Protein AF-A0A7C5W4H4-F1 (afdb_monomer_lite)

Sequence (138 aa):
MLVCYKCRTPWLEAGKPGFGDVCPNCGSYLHCCFNCRFYDEYTRPHCSEPNADGSFDPNGMNHCEYFSPRQARGAPLVDMDDPEQNRTRRRPDWRNLNKDGAQRPARNGAAGGGFTSPDTDERARKAREQLDKLFGKK

Structure (mmCIF, N/CA/C/O backbone):
data_AF-A0A7C5W4H4-F1
#
_entry.id   AF-A0A7C5W4H4-F1
#
loop_
_atom_site.group_PDB
_atom_site.id
_atom_site.type_symbol
_atom_site.label_atom_id
_atom_site.label_alt_id
_atom_site.label_comp_id
_atom_site.label_asym_id
_atom_site.label_entity_id
_atom_site.label_seq_id
_atom_site.pdbx_PDB_ins_code
_atom_site.Cartn_x
_atom_site.Cartn_y
_atom_site.Cartn_z
_atom_site.occupancy
_atom_site.B_iso_or_equiv
_atom_site.auth_seq_id
_atom_site.auth_comp_id
_atom_site.auth_asym_id
_atom_site.auth_atom_id
_atom_site.pdbx_PDB_model_num
ATOM 1 N N . MET A 1 1 ? 4.293 3.579 8.155 1.00 74.19 1 MET A N 1
ATOM 2 C CA . MET A 1 1 ? 2.843 3.553 8.428 1.00 74.19 1 MET A CA 1
ATOM 3 C C . MET A 1 1 ? 2.153 2.796 7.301 1.00 74.19 1 MET A C 1
ATOM 5 O O . MET A 1 1 ? 2.257 3.212 6.146 1.00 74.19 1 MET A O 1
ATOM 9 N N . LEU A 1 2 ? 1.554 1.649 7.622 1.00 86.69 2 LEU A N 1
ATOM 10 C CA . LEU A 1 2 ? 0.686 0.895 6.713 1.00 86.69 2 LEU A CA 1
ATOM 11 C C . LEU A 1 2 ? -0.718 1.502 6.789 1.00 86.69 2 LEU A C 1
ATOM 13 O O . LEU A 1 2 ? -1.121 1.998 7.836 1.00 86.69 2 LEU A O 1
ATOM 17 N N . VAL A 1 3 ? -1.458 1.480 5.689 1.00 90.19 3 VAL A N 1
ATOM 18 C CA . VAL A 1 3 ? -2.845 1.943 5.643 1.00 90.19 3 VAL A CA 1
ATOM 19 C C . VAL A 1 3 ? -3.694 0.814 5.085 1.00 90.19 3 VAL A C 1
ATOM 21 O O . VAL A 1 3 ? -3.324 0.216 4.081 1.00 90.19 3 VAL A O 1
ATOM 24 N N . CYS A 1 4 ? -4.818 0.521 5.737 1.00 91.25 4 CYS A N 1
ATOM 25 C CA . CYS A 1 4 ? -5.739 -0.516 5.287 1.00 91.25 4 CYS A CA 1
ATOM 26 C C . CYS A 1 4 ? -6.269 -0.214 3.874 1.00 91.25 4 CYS A C 1
ATOM 28 O O . CYS A 1 4 ? -6.824 0.862 3.641 1.00 91.25 4 CYS A O 1
ATOM 30 N N . TYR A 1 5 ? -6.177 -1.179 2.954 1.00 90.50 5 TYR A N 1
ATOM 31 C CA . TYR A 1 5 ? -6.698 -1.045 1.589 1.00 90.50 5 TYR A CA 1
ATOM 32 C C . TYR A 1 5 ? -8.198 -0.714 1.533 1.00 90.50 5 TYR A C 1
ATOM 34 O O . TYR A 1 5 ? -8.631 0.007 0.638 1.00 90.50 5 TYR A O 1
ATOM 42 N N . LYS A 1 6 ? -8.991 -1.226 2.486 1.00 90.62 6 LYS A N 1
ATOM 43 C CA . LYS A 1 6 ? -10.456 -1.132 2.470 1.00 90.62 6 LYS A CA 1
ATOM 44 C C . LYS A 1 6 ? -10.971 0.178 3.066 1.00 90.62 6 LYS A C 1
ATOM 46 O O . LYS A 1 6 ? -11.682 0.919 2.396 1.00 90.62 6 LYS A O 1
ATOM 51 N N . CYS A 1 7 ? -10.624 0.478 4.318 1.00 89.88 7 CYS A N 1
ATOM 52 C CA . CYS A 1 7 ? -11.150 1.649 5.036 1.00 89.88 7 CYS A CA 1
ATOM 53 C C . CYS A 1 7 ? -10.170 2.824 5.133 1.00 89.88 7 CYS A C 1
ATOM 55 O O . CYS A 1 7 ? -10.533 3.880 5.645 1.00 89.88 7 CYS A O 1
ATOM 57 N N . ARG A 1 8 ? -8.928 2.657 4.667 1.00 89.06 8 ARG A N 1
ATOM 58 C CA . ARG A 1 8 ? -7.844 3.645 4.781 1.00 89.06 8 ARG A CA 1
ATOM 59 C C . ARG A 1 8 ? -7.480 4.063 6.208 1.00 89.06 8 ARG A C 1
ATOM 61 O O . ARG A 1 8 ? -6.784 5.059 6.390 1.00 89.06 8 ARG A O 1
ATOM 68 N N . THR A 1 9 ? -7.883 3.299 7.221 1.00 88.06 9 THR A N 1
ATOM 69 C CA . THR A 1 9 ? -7.403 3.515 8.590 1.00 88.06 9 THR A CA 1
ATOM 70 C C . THR A 1 9 ? -5.902 3.211 8.658 1.00 88.06 9 THR A C 1
ATOM 72 O O . THR A 1 9 ? -5.478 2.157 8.162 1.00 88.06 9 THR A O 1
ATOM 75 N N . PRO A 1 10 ? -5.085 4.110 9.233 1.00 87.69 10 PRO A N 1
ATOM 76 C CA . PRO A 1 10 ? -3.669 3.855 9.430 1.00 87.69 10 PRO A CA 1
ATOM 77 C C . PRO A 1 10 ? -3.470 2.789 10.504 1.00 87.69 10 PRO A C 1
ATOM 79 O O . PRO A 1 10 ? -4.109 2.804 11.554 1.00 87.69 10 PRO A O 1
ATOM 82 N N . TRP A 1 11 ? -2.549 1.876 10.239 1.00 86.44 11 TRP A N 1
ATOM 83 C CA . TRP A 1 11 ? -2.025 0.952 11.227 1.00 86.44 11 TRP A CA 1
ATOM 84 C C . TRP A 1 11 ? -0.869 1.631 11.956 1.00 86.44 11 TRP A C 1
ATOM 86 O O . TRP A 1 11 ? 0.132 2.013 11.335 1.00 86.44 11 TRP A O 1
ATOM 96 N N . LEU A 1 12 ? -1.057 1.836 13.258 1.00 82.94 12 LEU A N 1
ATOM 97 C CA . LEU A 1 12 ? -0.149 2.604 14.110 1.00 82.94 12 LEU A CA 1
ATOM 98 C C . LEU A 1 12 ? 0.917 1.737 14.786 1.00 82.94 12 LEU A C 1
ATOM 100 O O . LEU A 1 12 ? 1.844 2.287 15.377 1.00 82.94 12 LEU A O 1
ATOM 104 N N . GLU A 1 13 ? 0.822 0.410 14.694 1.00 81.88 13 GLU A N 1
ATOM 105 C CA . GLU A 1 13 ? 1.816 -0.463 15.312 1.00 81.88 13 GLU A CA 1
ATOM 106 C C . GLU A 1 13 ? 3.134 -0.450 14.532 1.00 81.88 13 GLU A C 1
ATOM 108 O O . GLU A 1 13 ? 3.187 -0.246 13.311 1.00 81.88 13 GLU A O 1
ATOM 113 N N . ALA A 1 14 ? 4.224 -0.651 15.268 1.00 74.75 14 ALA A N 1
ATOM 114 C CA . ALA A 1 14 ? 5.559 -0.676 14.707 1.00 74.75 14 ALA A CA 1
ATOM 115 C C . ALA A 1 14 ? 5.837 -2.028 14.037 1.00 74.75 14 ALA A C 1
ATOM 117 O O . ALA A 1 14 ? 5.676 -3.078 14.648 1.00 74.75 14 ALA A O 1
ATOM 118 N N . GLY A 1 15 ? 6.328 -1.993 12.796 1.00 82.75 15 GLY A N 1
ATOM 119 C CA . GLY A 1 15 ? 6.813 -3.179 12.091 1.00 82.75 15 GLY A CA 1
ATOM 120 C C . GLY A 1 15 ? 5.912 -3.647 10.951 1.00 82.75 15 GLY A C 1
ATOM 121 O O . GLY A 1 15 ? 5.223 -2.852 10.305 1.00 82.75 15 GLY A O 1
ATOM 122 N N . LYS A 1 16 ? 6.007 -4.944 10.647 1.00 86.38 16 LYS A N 1
ATOM 123 C CA . LYS A 1 16 ? 5.184 -5.620 9.641 1.00 86.38 16 LYS A CA 1
ATOM 124 C C . LYS A 1 16 ? 4.012 -6.304 10.354 1.00 86.38 16 LYS A C 1
ATOM 126 O O . LYS A 1 16 ? 4.273 -6.933 11.376 1.00 86.38 16 LYS A O 1
ATOM 131 N N . PRO A 1 17 ? 2.778 -6.217 9.826 1.00 90.75 17 PRO A N 1
ATOM 132 C CA . PRO A 1 17 ? 1.674 -7.005 10.360 1.00 90.75 17 PRO A CA 1
ATOM 133 C C . PRO A 1 17 ? 2.004 -8.499 10.251 1.00 90.75 17 PRO A C 1
ATOM 135 O O . PRO A 1 17 ? 2.596 -8.930 9.257 1.00 90.75 17 PRO A O 1
ATOM 138 N N . GLY A 1 18 ? 1.627 -9.278 11.257 1.00 90.88 18 GLY A N 1
ATOM 139 C CA . GLY A 1 18 ? 1.576 -10.731 11.188 1.00 90.88 18 GLY A CA 1
ATOM 140 C C . GLY A 1 18 ? 0.473 -11.210 10.243 1.00 90.88 18 GLY A C 1
ATOM 141 O O . GLY A 1 18 ? -0.401 -10.446 9.832 1.00 90.88 18 GLY A O 1
ATOM 142 N N . PHE A 1 19 ? 0.493 -12.499 9.901 1.00 90.94 19 PHE A N 1
ATOM 143 C CA . PHE A 1 19 ? -0.462 -13.084 8.951 1.00 90.94 19 PHE A CA 1
ATOM 144 C C . PHE A 1 19 ? -1.927 -12.880 9.374 1.00 90.94 19 PHE A C 1
ATOM 146 O O . PHE A 1 19 ? -2.767 -12.542 8.547 1.00 90.94 19 PHE A O 1
ATOM 153 N N . GLY A 1 20 ? -2.218 -13.027 10.669 1.00 90.44 20 GLY A N 1
ATOM 154 C CA . GLY A 1 20 ? -3.566 -12.898 11.226 1.00 90.44 20 GLY A CA 1
ATOM 155 C C . GLY A 1 20 ? -3.980 -11.479 11.615 1.00 90.44 20 GLY A C 1
ATOM 156 O O . GLY A 1 20 ? -5.084 -11.309 12.130 1.00 90.44 20 GLY A O 1
ATOM 157 N N . ASP A 1 21 ? -3.133 -10.469 11.399 1.00 92.62 21 ASP A N 1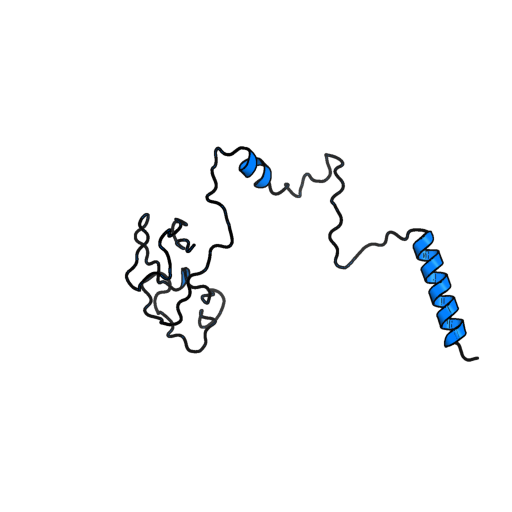
ATOM 158 C CA . ASP A 1 21 ? -3.446 -9.113 11.842 1.00 92.62 21 ASP A CA 1
ATOM 159 C C . ASP A 1 21 ? -4.566 -8.508 10.995 1.00 92.62 21 ASP A C 1
ATOM 161 O O . ASP A 1 21 ? -4.547 -8.522 9.756 1.00 92.62 21 ASP A O 1
ATOM 165 N N . VAL A 1 22 ? -5.548 -7.934 11.685 1.00 94.50 22 VAL A N 1
ATOM 166 C CA . VAL A 1 22 ? -6.754 -7.357 11.091 1.00 94.50 22 VAL A CA 1
ATOM 167 C C . VAL A 1 22 ? -6.873 -5.882 11.431 1.00 94.50 22 VAL A C 1
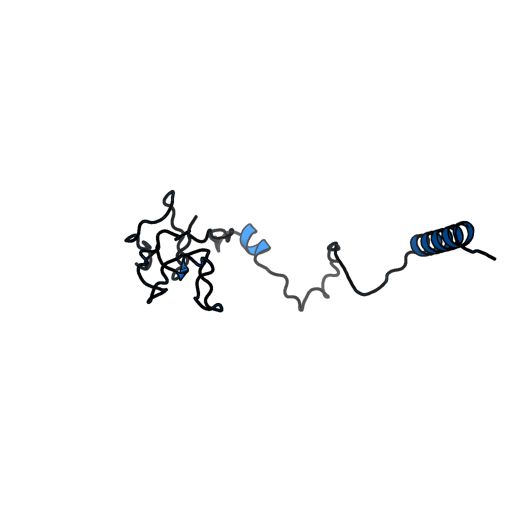ATOM 169 O O . VAL A 1 22 ? -6.489 -5.429 12.502 1.00 94.50 22 VAL A O 1
ATOM 172 N N . CYS A 1 23 ? -7.449 -5.109 10.517 1.00 92.44 23 CYS A N 1
ATOM 173 C CA . CYS A 1 23 ? -7.704 -3.694 10.737 1.00 92.44 23 CYS A CA 1
ATOM 174 C C . CYS A 1 23 ? -8.701 -3.488 11.896 1.00 92.44 23 CYS A C 1
ATOM 176 O O . CYS A 1 23 ? -9.795 -4.056 11.838 1.00 92.44 23 CYS A O 1
ATOM 178 N N . PRO A 1 24 ? -8.421 -2.597 12.870 1.00 90.25 24 PRO A N 1
ATOM 179 C CA . PRO A 1 24 ? -9.298 -2.385 14.025 1.00 90.25 24 PRO A CA 1
ATOM 180 C C . PRO A 1 24 ? -10.632 -1.713 13.667 1.00 90.25 24 PRO A C 1
ATOM 182 O O . PRO A 1 24 ? -11.578 -1.776 14.440 1.00 90.25 24 PRO A O 1
ATOM 185 N N . ASN A 1 25 ? -10.718 -1.062 12.502 1.00 91.81 25 ASN A N 1
ATOM 186 C CA . ASN A 1 25 ? -11.923 -0.352 12.070 1.00 91.81 25 ASN A CA 1
ATOM 187 C C . ASN A 1 25 ? -12.869 -1.241 11.243 1.00 91.81 25 ASN A C 1
ATOM 189 O O . ASN A 1 25 ? -14.074 -1.244 11.460 1.00 91.81 25 ASN A O 1
ATOM 193 N N . CYS A 1 26 ? -12.340 -2.000 10.277 1.00 93.19 26 CYS A N 1
ATOM 194 C CA . CYS A 1 26 ? -13.176 -2.756 9.333 1.00 93.19 26 CYS A CA 1
ATOM 195 C C . CYS A 1 26 ? -12.972 -4.277 9.357 1.00 93.19 26 CYS A C 1
ATOM 197 O O . CYS A 1 26 ? -13.615 -4.976 8.574 1.00 93.19 26 CYS A O 1
ATOM 199 N N . GLY A 1 27 ? -12.061 -4.788 10.191 1.00 92.38 27 GLY A N 1
ATOM 200 C CA . GLY A 1 27 ? -11.781 -6.220 10.327 1.00 92.38 27 GLY A CA 1
ATOM 201 C C . GLY A 1 27 ? -11.097 -6.872 9.121 1.00 92.38 27 GLY A C 1
ATOM 202 O O . GLY A 1 27 ? -10.907 -8.081 9.114 1.00 92.38 27 GLY A O 1
ATOM 203 N N . SER A 1 28 ? -10.722 -6.113 8.086 1.00 93.00 28 SER A N 1
ATOM 204 C CA . SER A 1 28 ? -10.008 -6.671 6.932 1.00 93.00 28 SER A CA 1
ATOM 205 C C . SER A 1 28 ? -8.587 -7.086 7.308 1.00 93.00 28 SER A C 1
ATOM 207 O O . SER A 1 28 ? -7.914 -6.330 8.014 1.00 93.00 28 SER A O 1
ATOM 209 N N . TYR A 1 29 ? -8.088 -8.178 6.734 1.00 94.44 29 TYR A N 1
ATOM 210 C CA . TYR A 1 29 ? -6.691 -8.579 6.883 1.00 94.44 29 TYR A CA 1
ATOM 211 C C . TYR A 1 29 ? -5.730 -7.493 6.404 1.00 94.44 29 TYR A C 1
ATOM 213 O O . TYR A 1 29 ? -5.923 -6.862 5.359 1.00 94.44 29 TYR A O 1
ATOM 221 N N . LEU A 1 30 ? -4.687 -7.270 7.194 1.00 93.19 30 LEU A N 1
ATOM 222 C CA . LEU A 1 30 ? -3.625 -6.329 6.869 1.00 93.19 30 LEU A CA 1
ATOM 223 C C . LEU A 1 30 ? -2.527 -6.992 6.063 1.00 93.19 30 LEU A C 1
ATOM 225 O O . LEU A 1 30 ? -1.985 -6.369 5.150 1.00 93.19 30 LEU A O 1
ATOM 229 N N . HIS A 1 31 ? -2.271 -8.264 6.348 1.00 93.44 31 HIS A N 1
ATOM 230 C CA . HIS A 1 31 ? -1.393 -9.114 5.569 1.00 93.44 31 HIS A CA 1
ATOM 231 C C . HIS A 1 31 ? -2.142 -9.719 4.369 1.00 93.44 31 HIS A C 1
ATOM 233 O O . HIS A 1 31 ? -2.454 -10.907 4.322 1.00 93.44 31 HIS A O 1
ATOM 239 N N . CYS A 1 32 ? -2.471 -8.871 3.395 1.00 93.75 32 CYS A N 1
ATOM 240 C CA . CYS A 1 32 ? -3.163 -9.246 2.160 1.00 93.75 32 CYS A CA 1
ATOM 241 C C . CYS A 1 32 ? -2.444 -8.671 0.934 1.00 93.75 32 CYS A C 1
ATOM 243 O O . CYS A 1 32 ? -1.687 -7.700 1.040 1.00 93.75 32 CYS A O 1
ATOM 245 N N . CYS A 1 33 ? -2.689 -9.235 -0.250 1.00 93.31 33 CYS A N 1
ATOM 246 C CA . CYS A 1 33 ? -2.054 -8.761 -1.482 1.00 93.31 33 CYS A CA 1
ATOM 247 C C . CYS A 1 33 ? -2.363 -7.286 -1.760 1.00 93.31 33 CYS A C 1
ATOM 249 O O . CYS A 1 33 ? -1.446 -6.540 -2.084 1.00 93.31 33 CYS A O 1
ATOM 251 N N . PHE A 1 34 ? -3.589 -6.815 -1.509 1.00 92.00 34 PHE A N 1
ATOM 252 C CA . PHE A 1 34 ? -3.934 -5.398 -1.696 1.00 92.00 34 PHE A CA 1
ATOM 253 C C . PHE A 1 34 ? -3.136 -4.418 -0.822 1.00 92.00 34 PHE A C 1
ATOM 255 O O . PHE A 1 34 ? -2.975 -3.253 -1.191 1.00 92.00 34 PHE A O 1
ATOM 262 N N . ASN A 1 35 ? -2.614 -4.873 0.316 1.00 92.38 35 ASN A N 1
ATOM 263 C CA . ASN A 1 35 ? -1.738 -4.082 1.180 1.00 92.38 35 ASN A CA 1
ATOM 264 C C . ASN A 1 35 ? -0.247 -4.295 0.882 1.00 92.38 35 ASN A C 1
ATOM 266 O O . ASN A 1 35 ? 0.598 -3.647 1.504 1.00 92.38 35 ASN A O 1
ATOM 270 N N . CYS A 1 36 ? 0.102 -5.181 -0.050 1.00 92.06 36 CYS A N 1
ATOM 271 C CA . CYS A 1 36 ? 1.477 -5.452 -0.438 1.00 92.06 36 CYS A CA 1
ATOM 272 C C . CYS A 1 36 ? 1.971 -4.419 -1.461 1.00 92.06 36 CYS A C 1
ATOM 274 O O . CYS A 1 36 ? 1.254 -4.021 -2.375 1.00 92.06 36 CYS A O 1
ATOM 276 N N . ARG A 1 37 ? 3.235 -4.002 -1.355 1.00 91.50 37 ARG A N 1
ATOM 277 C CA . ARG A 1 37 ? 3.859 -3.080 -2.319 1.00 91.50 37 ARG A CA 1
ATOM 278 C C . ARG A 1 37 ? 4.079 -3.694 -3.707 1.00 91.50 37 ARG A C 1
ATOM 280 O O . ARG A 1 37 ? 4.295 -2.947 -4.653 1.00 91.50 37 ARG A O 1
ATOM 287 N N . PHE A 1 38 ? 4.124 -5.023 -3.789 1.00 91.88 38 PHE A N 1
ATOM 288 C CA . PHE A 1 38 ? 4.443 -5.770 -5.009 1.00 91.88 38 PHE A CA 1
ATOM 289 C C 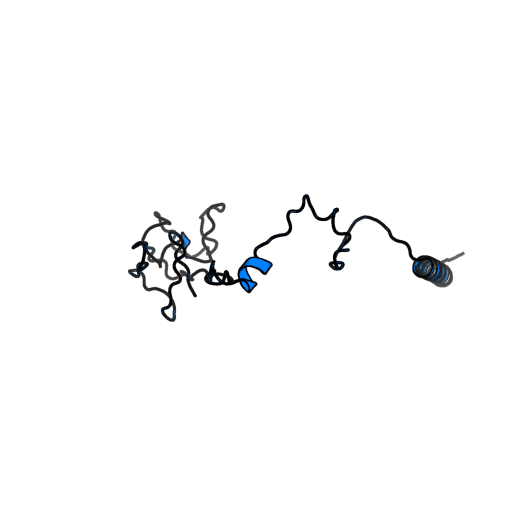. PHE A 1 38 ? 3.208 -6.171 -5.811 1.00 91.88 38 PHE A C 1
ATOM 291 O O . PHE A 1 38 ? 3.351 -6.657 -6.929 1.00 91.88 38 PHE A O 1
ATOM 298 N N . TYR A 1 39 ? 2.022 -6.003 -5.233 1.00 91.81 39 TYR A N 1
ATOM 299 C CA . TYR A 1 39 ? 0.777 -6.357 -5.886 1.00 91.81 39 TYR A CA 1
ATOM 300 C C . TYR A 1 39 ? 0.386 -5.302 -6.922 1.00 91.81 39 TYR A C 1
ATOM 302 O O . TYR A 1 39 ? 0.388 -4.104 -6.626 1.00 91.81 39 TYR A O 1
ATOM 310 N N . ASP A 1 40 ? 0.025 -5.760 -8.117 1.00 90.50 40 ASP A N 1
ATOM 311 C CA . ASP A 1 40 ? -0.477 -4.931 -9.209 1.00 90.50 40 ASP A CA 1
ATOM 312 C C . ASP A 1 40 ? -1.626 -5.654 -9.926 1.00 90.50 40 ASP A C 1
ATOM 314 O O . ASP A 1 40 ? -1.430 -6.677 -10.582 1.00 90.50 40 ASP A O 1
ATOM 318 N N . GLU A 1 41 ? -2.837 -5.101 -9.820 1.00 88.75 41 GLU A N 1
ATOM 319 C CA . GLU A 1 41 ? -4.057 -5.675 -10.398 1.00 88.75 41 GLU A CA 1
ATOM 320 C C . GLU A 1 41 ? -4.017 -5.788 -11.932 1.00 88.75 41 GLU A C 1
ATOM 322 O O . GLU A 1 41 ? -4.678 -6.660 -12.499 1.00 88.75 41 GLU A O 1
ATOM 327 N N . TYR A 1 42 ? -3.206 -4.969 -12.609 1.00 89.00 42 TYR A N 1
ATOM 328 C CA . TYR A 1 42 ? -3.139 -4.914 -14.072 1.00 89.00 42 TYR A CA 1
ATOM 329 C C . TYR A 1 42 ? -2.093 -5.854 -14.674 1.00 89.00 42 TYR A C 1
ATOM 331 O O . TYR A 1 42 ? -2.084 -6.066 -15.888 1.00 89.00 42 TYR A O 1
ATOM 339 N N . THR A 1 43 ? -1.215 -6.433 -13.856 1.00 86.38 43 THR A N 1
ATOM 340 C CA . THR A 1 43 ? -0.169 -7.353 -14.326 1.00 86.38 43 THR A CA 1
ATOM 341 C C . THR A 1 43 ? -0.584 -8.803 -14.116 1.00 86.38 43 THR A C 1
ATOM 343 O O . THR A 1 43 ? -1.325 -9.118 -13.195 1.00 86.38 43 THR A O 1
ATOM 346 N N . ARG A 1 44 ? -0.097 -9.727 -14.947 1.00 86.19 44 ARG A N 1
ATOM 347 C CA . ARG A 1 44 ? -0.132 -11.174 -14.667 1.00 86.19 44 ARG A CA 1
ATOM 348 C C . ARG A 1 44 ? 1.304 -11.575 -14.314 1.00 86.19 44 ARG A C 1
ATOM 350 O O . ARG A 1 44 ? 2.180 -11.283 -15.127 1.00 86.19 44 ARG A O 1
ATOM 357 N N . PRO A 1 45 ? 1.575 -12.181 -13.144 1.00 85.38 45 PRO A N 1
ATOM 358 C CA . PRO A 1 45 ? 0.662 -12.912 -12.250 1.00 85.38 45 PRO A CA 1
ATOM 359 C C . PRO A 1 45 ? 0.015 -12.095 -11.103 1.00 85.38 45 PRO A C 1
ATOM 361 O O . PRO A 1 45 ? -0.370 -12.672 -10.095 1.00 85.38 45 PRO A O 1
ATOM 364 N N . HIS A 1 46 ? -0.132 -10.775 -11.231 1.00 89.62 46 HIS A N 1
ATOM 365 C CA . HIS A 1 46 ? -0.582 -9.825 -10.192 1.00 89.62 46 HIS A CA 1
ATOM 366 C C . HIS A 1 46 ? 0.422 -9.539 -9.071 1.00 89.62 46 HIS A C 1
ATOM 368 O O . HIS A 1 46 ? 0.173 -8.690 -8.216 1.00 89.62 46 HIS A O 1
ATOM 374 N N . CYS A 1 47 ? 1.570 -10.211 -9.080 1.00 92.12 47 CYS A N 1
ATOM 375 C CA . CYS A 1 47 ? 2.689 -9.945 -8.192 1.00 92.12 47 CYS A CA 1
ATOM 376 C C . CYS A 1 47 ? 3.936 -9.661 -9.028 1.00 92.12 47 CYS A C 1
ATOM 378 O O . CYS A 1 47 ? 4.241 -10.401 -9.962 1.00 92.12 47 CYS A O 1
ATOM 380 N N . SER A 1 48 ? 4.664 -8.606 -8.670 1.00 91.12 48 SER A N 1
ATOM 381 C CA . SER A 1 48 ? 5.943 -8.258 -9.297 1.00 91.12 48 SER A CA 1
ATOM 382 C C . SER A 1 48 ? 7.125 -9.088 -8.778 1.00 91.12 48 SER A C 1
ATOM 384 O O . SER A 1 48 ? 8.200 -9.027 -9.367 1.00 91.12 48 SER A O 1
ATOM 386 N N . GLU A 1 49 ? 6.961 -9.829 -7.677 1.00 91.88 49 GLU A N 1
ATOM 387 C CA . GLU A 1 49 ? 7.992 -10.731 -7.150 1.00 91.88 49 GLU A CA 1
ATOM 388 C C . GLU A 1 49 ? 7.844 -12.121 -7.797 1.00 91.88 49 GLU A C 1
ATOM 390 O O . GLU A 1 49 ? 6.839 -12.789 -7.546 1.00 91.88 49 GLU A O 1
ATOM 395 N N . PRO A 1 50 ? 8.808 -12.577 -8.619 1.00 88.12 50 PRO A N 1
ATOM 396 C CA . PRO A 1 50 ? 8.692 -13.831 -9.368 1.00 88.12 50 PRO A CA 1
ATOM 397 C C . PRO A 1 50 ? 8.731 -15.089 -8.494 1.00 88.12 50 PRO A C 1
ATOM 399 O O . PRO A 1 50 ? 8.190 -16.111 -8.903 1.00 88.12 50 PRO A O 1
ATOM 402 N N . ASN A 1 51 ? 9.359 -15.027 -7.315 1.00 89.44 51 ASN A N 1
ATOM 403 C CA . ASN A 1 51 ? 9.460 -16.169 -6.398 1.00 89.44 51 ASN A CA 1
ATOM 404 C C . ASN A 1 51 ? 8.330 -16.212 -5.360 1.00 89.44 51 ASN A C 1
ATOM 406 O O . ASN A 1 51 ? 8.307 -17.104 -4.519 1.00 89.44 51 ASN A O 1
ATOM 410 N N . ALA A 1 52 ? 7.424 -15.233 -5.369 1.00 87.81 52 ALA A N 1
ATOM 411 C CA . ALA A 1 52 ? 6.356 -15.167 -4.388 1.00 87.81 52 ALA A CA 1
ATOM 412 C C . ALA A 1 52 ? 5.263 -16.195 -4.690 1.00 87.81 52 ALA A C 1
ATOM 414 O O . ALA A 1 52 ? 4.735 -16.245 -5.803 1.00 87.81 52 ALA A O 1
ATOM 415 N N . ASP A 1 53 ? 4.843 -16.921 -3.656 1.00 79.62 53 ASP A N 1
ATOM 416 C CA . ASP A 1 53 ? 3.613 -17.703 -3.704 1.00 79.62 53 ASP A CA 1
ATOM 417 C C . ASP A 1 53 ? 2.420 -16.757 -3.902 1.00 79.62 53 ASP A C 1
ATOM 419 O O . ASP A 1 53 ? 2.080 -15.938 -3.039 1.00 79.62 53 ASP A O 1
ATOM 423 N N . GLY A 1 54 ? 1.807 -16.822 -5.084 1.00 75.44 54 GLY A N 1
ATOM 424 C CA . GLY A 1 54 ? 0.613 -16.049 -5.404 1.00 75.44 54 GLY A CA 1
ATOM 425 C C . GLY A 1 54 ? -0.564 -16.487 -4.532 1.00 75.44 54 GLY A C 1
ATOM 426 O O . GLY A 1 54 ? -0.821 -17.681 -4.382 1.00 75.44 54 GLY A O 1
ATOM 427 N N . SER A 1 55 ? -1.310 -15.533 -3.969 1.00 78.94 55 SER A N 1
ATOM 428 C CA . SER A 1 55 ? -2.549 -15.860 -3.260 1.00 78.94 55 SER A CA 1
ATOM 429 C C . SER A 1 55 ? -3.710 -16.018 -4.244 1.00 78.94 55 SER A C 1
ATOM 431 O O . SER A 1 55 ? -3.823 -15.273 -5.218 1.00 78.94 55 SER A O 1
ATOM 433 N N . PHE A 1 56 ? -4.598 -16.978 -3.978 1.00 83.38 56 PHE A N 1
ATOM 434 C CA . PHE A 1 56 ? -5.841 -17.131 -4.742 1.00 83.38 56 PHE A CA 1
ATOM 435 C C . PHE A 1 56 ? -6.816 -15.977 -4.467 1.00 83.38 56 PHE A C 1
ATOM 437 O O . PHE A 1 56 ? -7.458 -15.467 -5.383 1.00 83.38 56 PHE A O 1
ATOM 444 N N . ASP A 1 57 ? -6.895 -15.544 -3.206 1.00 88.94 57 ASP A N 1
ATOM 445 C CA . ASP A 1 57 ? -7.701 -14.403 -2.785 1.00 88.94 57 ASP A CA 1
ATOM 446 C C . ASP A 1 57 ? -6.792 -13.204 -2.451 1.00 88.94 57 ASP A C 1
ATOM 448 O O . ASP A 1 57 ? -6.011 -13.270 -1.494 1.00 88.94 57 ASP A O 1
ATOM 452 N N . PRO A 1 58 ? -6.842 -12.102 -3.223 1.00 88.25 58 PRO A N 1
ATOM 453 C CA . PRO A 1 58 ? -6.036 -10.917 -2.953 1.00 88.25 58 PRO A CA 1
ATOM 454 C C . PRO A 1 58 ? -6.556 -10.068 -1.780 1.00 88.25 58 PRO A C 1
ATOM 456 O O . PRO A 1 58 ? -5.798 -9.255 -1.238 1.00 88.25 58 PRO A O 1
ATOM 459 N N . ASN A 1 59 ? -7.826 -10.239 -1.388 1.00 90.44 59 ASN A N 1
ATOM 460 C CA . ASN A 1 59 ? -8.464 -9.496 -0.296 1.00 90.44 59 ASN A CA 1
ATOM 461 C C . ASN A 1 59 ? -8.350 -10.203 1.065 1.00 90.44 59 ASN A C 1
ATOM 463 O O . ASN A 1 59 ? -8.459 -9.541 2.106 1.00 90.44 59 ASN A O 1
ATOM 467 N N . GLY A 1 60 ? -8.119 -11.516 1.027 1.00 90.81 60 GLY A N 1
ATOM 468 C CA . GLY A 1 60 ? -8.012 -12.392 2.181 1.00 90.81 60 GLY A CA 1
ATOM 469 C C . GLY A 1 60 ? -6.629 -12.408 2.830 1.00 90.81 60 GLY A C 1
ATOM 470 O O . GLY A 1 60 ? -5.708 -11.681 2.449 1.00 90.81 60 GLY A O 1
ATOM 471 N N . MET A 1 61 ? -6.501 -13.267 3.839 1.00 91.62 61 MET A N 1
ATOM 472 C CA . MET A 1 61 ? -5.245 -13.523 4.537 1.00 91.62 61 MET A CA 1
ATOM 473 C C . MET A 1 61 ? -4.242 -14.195 3.597 1.00 91.62 61 MET A C 1
ATOM 475 O O . MET A 1 61 ? -4.487 -15.288 3.086 1.00 91.62 61 MET A O 1
ATOM 479 N N . ASN A 1 62 ? -3.099 -13.548 3.385 1.00 89.31 62 ASN A N 1
ATOM 480 C CA . ASN A 1 62 ? -1.988 -14.102 2.624 1.00 89.31 62 ASN A CA 1
ATOM 481 C C . ASN A 1 62 ? -0.927 -14.673 3.582 1.00 89.31 62 ASN A C 1
ATOM 483 O O . ASN A 1 62 ? -0.670 -14.074 4.620 1.00 89.31 62 ASN A O 1
ATOM 487 N N . HIS A 1 63 ? -0.280 -15.780 3.211 1.00 91.50 63 HIS A N 1
ATOM 488 C CA . HIS A 1 63 ? 0.851 -16.384 3.933 1.00 91.50 63 HIS A CA 1
ATOM 489 C C . HIS A 1 63 ? 2.201 -16.164 3.228 1.00 91.50 63 HIS A C 1
ATOM 491 O O . HIS A 1 63 ? 3.214 -16.720 3.637 1.00 91.50 63 HIS A O 1
ATOM 497 N N . CYS A 1 64 ? 2.225 -15.358 2.165 1.00 91.44 64 CYS A N 1
ATOM 498 C CA . CYS A 1 64 ? 3.426 -15.045 1.404 1.00 91.44 64 CYS A CA 1
ATOM 499 C C . CYS A 1 64 ? 4.487 -14.373 2.286 1.00 91.44 64 CYS A C 1
ATOM 501 O O . CYS A 1 64 ? 4.286 -13.270 2.797 1.00 91.44 64 CYS A O 1
ATOM 503 N N . GLU A 1 65 ? 5.649 -15.007 2.404 1.00 91.19 65 GLU A N 1
ATOM 504 C CA . GLU A 1 65 ? 6.789 -14.507 3.179 1.00 91.19 65 GLU A CA 1
ATOM 505 C C . GLU A 1 65 ? 7.436 -13.249 2.575 1.00 91.19 65 GLU A C 1
ATOM 507 O O . GLU A 1 65 ? 7.996 -12.411 3.287 1.00 91.19 65 GLU A O 1
ATOM 512 N N . TYR A 1 66 ? 7.286 -13.059 1.260 1.00 92.06 66 TYR A N 1
ATOM 513 C CA . TYR A 1 66 ? 7.767 -11.882 0.534 1.00 92.06 66 TYR A CA 1
ATOM 514 C C . TYR A 1 66 ? 6.902 -10.638 0.763 1.00 92.06 66 TYR A C 1
ATOM 516 O O . TYR A 1 66 ? 7.191 -9.567 0.220 1.00 92.06 66 TYR A O 1
ATOM 524 N N . PHE A 1 67 ? 5.842 -10.735 1.568 1.00 92.25 67 PHE A N 1
ATOM 525 C CA . PHE A 1 67 ? 4.979 -9.605 1.855 1.00 92.25 67 PHE A CA 1
ATOM 526 C C . PHE A 1 67 ? 5.769 -8.407 2.402 1.00 92.25 67 PHE A C 1
ATOM 528 O O . PHE A 1 67 ? 6.569 -8.469 3.348 1.00 92.25 67 PHE A O 1
ATOM 535 N N . SER A 1 68 ? 5.508 -7.259 1.785 1.00 91.06 68 SER A N 1
ATOM 536 C CA . SER A 1 68 ? 6.063 -5.987 2.208 1.00 91.06 68 SER A CA 1
ATOM 537 C C . SER A 1 68 ? 4.949 -4.947 2.210 1.00 91.06 68 SER A C 1
ATOM 539 O O . SER A 1 68 ? 4.400 -4.657 1.141 1.00 91.06 68 SER A O 1
ATOM 541 N N . PRO A 1 69 ? 4.594 -4.390 3.383 1.00 89.88 69 PRO A N 1
ATOM 542 C CA . PRO A 1 69 ? 3.475 -3.471 3.492 1.00 89.88 69 PRO A CA 1
ATOM 543 C C . PRO A 1 69 ? 3.731 -2.230 2.638 1.00 89.88 69 PRO A C 1
ATOM 545 O O . PRO A 1 69 ? 4.786 -1.590 2.729 1.00 89.88 69 PRO A O 1
ATOM 548 N N . ARG A 1 70 ? 2.750 -1.861 1.813 1.00 87.56 70 ARG A N 1
ATOM 549 C CA . ARG A 1 70 ? 2.790 -0.619 1.048 1.00 87.56 70 ARG A CA 1
ATOM 550 C C . ARG A 1 70 ? 2.750 0.540 2.034 1.00 87.56 70 ARG A C 1
ATOM 552 O O . ARG A 1 70 ? 1.746 0.787 2.699 1.00 87.56 70 ARG A O 1
ATOM 559 N N . GLN A 1 71 ? 3.858 1.265 2.125 1.00 77.81 71 GLN A N 1
ATOM 560 C CA . GLN A 1 71 ? 3.887 2.497 2.897 1.00 77.81 71 GLN A CA 1
ATOM 561 C C . GLN A 1 71 ? 2.977 3.504 2.202 1.00 77.81 71 GLN A C 1
ATOM 563 O O . GLN A 1 71 ? 3.162 3.803 1.017 1.00 77.81 71 GLN A O 1
ATOM 568 N N . ALA A 1 72 ? 1.991 4.028 2.928 1.00 68.44 72 ALA A N 1
ATOM 569 C CA . ALA A 1 72 ? 1.255 5.173 2.432 1.00 68.44 72 ALA A CA 1
ATOM 570 C C . ALA A 1 72 ? 2.258 6.318 2.267 1.00 68.44 72 ALA A C 1
ATOM 572 O O . ALA A 1 72 ? 2.828 6.808 3.243 1.00 68.44 72 ALA A O 1
ATOM 573 N N . ARG A 1 73 ? 2.517 6.719 1.017 1.00 51.00 73 ARG A N 1
ATOM 574 C CA . ARG A 1 73 ? 3.270 7.940 0.732 1.00 51.00 73 ARG A CA 1
ATOM 575 C C . ARG A 1 73 ? 2.382 9.112 1.118 1.00 51.00 73 ARG A C 1
ATOM 577 O O . ARG A 1 73 ? 1.603 9.564 0.292 1.00 51.00 73 ARG A O 1
ATOM 584 N N . GLY A 1 74 ? 2.463 9.500 2.390 1.00 48.03 74 GLY A N 1
ATOM 585 C CA . GLY A 1 74 ? 1.953 10.745 2.957 1.00 48.03 74 GLY A CA 1
ATOM 586 C C . GLY A 1 74 ? 0.720 11.313 2.261 1.00 48.03 74 GLY A C 1
ATOM 587 O O . GLY A 1 74 ? 0.825 12.292 1.533 1.00 48.03 74 GLY A O 1
ATOM 588 N N . ALA A 1 75 ? -0.449 10.739 2.521 1.00 46.41 75 ALA A N 1
ATOM 589 C CA . ALA A 1 75 ? -1.600 11.604 2.719 1.00 46.41 75 ALA A CA 1
ATOM 590 C C . ALA A 1 75 ? -1.663 11.809 4.236 1.00 46.41 75 ALA A C 1
ATOM 592 O O . ALA A 1 75 ? -1.765 10.805 4.949 1.00 46.41 75 ALA A O 1
ATOM 593 N N . PRO A 1 76 ? -1.518 13.044 4.748 1.00 45.75 76 PRO A N 1
ATOM 594 C CA . PRO A 1 76 ? -1.770 13.306 6.156 1.00 45.75 76 PRO A CA 1
ATOM 595 C C . PRO A 1 76 ? -3.163 12.778 6.497 1.00 45.75 76 PRO A C 1
ATOM 597 O O . PRO A 1 76 ? -4.064 12.838 5.651 1.00 45.75 76 PRO A O 1
ATOM 600 N N . LEU A 1 77 ? -3.345 12.270 7.719 1.00 53.34 77 LEU A N 1
ATOM 601 C CA . LEU A 1 77 ? -4.689 12.223 8.276 1.00 53.34 77 LEU A CA 1
ATOM 602 C C . LEU A 1 77 ? -5.234 13.636 8.168 1.00 53.34 77 LEU A C 1
ATOM 604 O O . LEU A 1 77 ? -4.609 14.613 8.564 1.00 53.34 77 LEU A O 1
ATOM 608 N N . VAL A 1 78 ? -6.299 13.712 7.406 1.00 50.97 78 VAL A N 1
ATOM 609 C CA . VAL A 1 78 ? -6.676 14.916 6.716 1.00 50.97 78 VAL A CA 1
ATOM 610 C C . VAL A 1 78 ? -7.683 15.562 7.666 1.00 50.97 78 VAL A C 1
ATOM 612 O O . VAL A 1 78 ? -8.867 15.240 7.634 1.00 50.97 78 VAL A O 1
ATOM 615 N N . ASP A 1 79 ? -7.210 16.418 8.571 1.00 54.78 79 ASP A N 1
ATOM 616 C CA . ASP A 1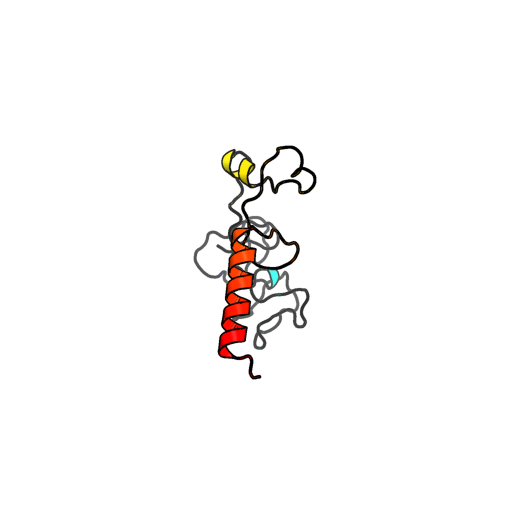 79 ? -8.089 17.139 9.494 1.00 54.78 79 ASP A CA 1
ATOM 617 C C . ASP A 1 79 ? -8.965 18.055 8.636 1.00 54.78 79 ASP A C 1
ATOM 619 O O . ASP A 1 79 ? -8.467 18.927 7.920 1.00 54.78 79 ASP A O 1
ATOM 623 N N . MET A 1 80 ? -10.266 17.767 8.550 1.00 53.88 80 MET A N 1
ATOM 624 C CA . MET A 1 80 ? -11.170 18.530 7.678 1.00 53.88 80 MET A CA 1
ATOM 625 C C . MET A 1 80 ? -11.414 19.949 8.215 1.00 53.88 80 MET A C 1
ATOM 627 O O . MET A 1 80 ? -11.728 20.838 7.426 1.00 53.88 80 MET A O 1
ATOM 631 N N . ASP A 1 81 ? -11.184 20.150 9.517 1.00 56.94 81 ASP A N 1
ATOM 632 C CA . ASP A 1 81 ? -11.291 21.425 10.229 1.00 56.94 81 ASP A CA 1
ATOM 633 C C . ASP A 1 81 ? -9.980 22.237 10.272 1.00 56.94 81 ASP A C 1
ATOM 635 O O . ASP A 1 81 ? -9.995 23.367 10.756 1.00 56.94 81 ASP A O 1
ATOM 639 N N . ASP A 1 82 ? -8.853 21.720 9.753 1.00 60.91 82 ASP A N 1
ATOM 640 C CA . ASP A 1 82 ? -7.600 22.488 9.691 1.00 60.91 82 ASP A CA 1
ATOM 641 C C . ASP A 1 82 ? -7.580 23.430 8.462 1.00 60.91 82 ASP A C 1
ATOM 643 O O . ASP A 1 82 ? -7.537 22.970 7.308 1.00 60.91 82 ASP A O 1
ATOM 647 N N . PRO A 1 83 ? -7.602 24.765 8.658 1.00 60.12 83 PRO A N 1
ATOM 648 C CA . PRO A 1 83 ? -7.675 25.725 7.558 1.00 60.12 83 PRO A CA 1
ATOM 649 C C . PRO A 1 83 ? -6.425 25.721 6.664 1.00 60.12 83 PRO A C 1
ATOM 651 O O . PRO A 1 83 ? -6.531 26.042 5.477 1.00 60.12 83 PRO A O 1
ATOM 654 N N . GLU A 1 84 ? -5.260 25.330 7.184 1.00 57.38 84 GLU A N 1
ATOM 655 C CA . GLU A 1 84 ? -3.995 25.290 6.438 1.00 57.38 84 GLU A CA 1
ATOM 656 C C . GLU A 1 84 ? -3.959 24.098 5.460 1.00 57.38 84 GLU A C 1
ATOM 658 O O . GLU A 1 84 ? -3.631 24.240 4.274 1.00 57.38 84 GLU A O 1
ATOM 663 N N . GLN A 1 85 ? -4.421 22.922 5.897 1.00 60.84 85 GLN A N 1
ATOM 664 C CA . GLN A 1 85 ? -4.629 21.765 5.023 1.00 60.84 85 GLN A CA 1
ATOM 665 C C . GLN A 1 85 ? -5.728 22.001 3.974 1.00 60.84 85 GLN A C 1
ATOM 667 O O . GLN A 1 85 ? -5.599 21.557 2.832 1.00 60.84 85 GLN A O 1
ATOM 672 N N . ASN A 1 86 ? -6.802 22.725 4.303 1.00 58.31 86 ASN A N 1
ATOM 673 C CA . ASN A 1 86 ? -7.866 23.038 3.340 1.00 58.31 86 ASN A CA 1
ATOM 674 C C . ASN A 1 86 ? -7.376 23.972 2.210 1.00 58.31 86 ASN A C 1
ATOM 676 O O . ASN A 1 86 ? -7.739 23.799 1.042 1.00 58.31 86 ASN A O 1
ATOM 680 N N . ARG A 1 87 ? -6.473 24.913 2.524 1.00 62.19 87 ARG A N 1
ATOM 681 C CA . ARG A 1 87 ? -5.823 25.790 1.529 1.00 62.19 87 ARG A CA 1
ATOM 682 C C . ARG A 1 87 ? -4.984 25.011 0.517 1.00 62.19 87 ARG A C 1
ATOM 684 O O . ARG A 1 87 ? -5.029 25.315 -0.672 1.00 62.19 87 ARG A O 1
ATOM 691 N N . THR A 1 88 ? -4.264 23.986 0.963 1.00 56.47 88 THR A N 1
ATOM 692 C CA . THR A 1 88 ? -3.372 23.179 0.108 1.00 56.47 88 THR A CA 1
ATOM 693 C C . THR A 1 88 ? -4.098 22.075 -0.673 1.00 56.47 88 THR A C 1
ATOM 695 O O . THR A 1 88 ? -3.610 21.636 -1.715 1.00 56.47 88 THR A O 1
ATOM 698 N N . ARG A 1 89 ? -5.295 21.653 -0.232 1.00 55.25 89 ARG A N 1
ATOM 699 C CA . ARG A 1 89 ? -6.145 20.663 -0.928 1.00 55.25 89 ARG A CA 1
ATOM 700 C C . ARG A 1 89 ? -6.873 21.192 -2.156 1.00 55.25 89 ARG A C 1
ATOM 702 O O . ARG A 1 89 ? -7.317 20.385 -2.979 1.00 55.25 89 ARG A O 1
ATOM 709 N N . ARG A 1 90 ? -6.991 22.512 -2.330 1.00 49.12 90 ARG A N 1
ATOM 710 C CA . ARG A 1 90 ? -7.444 23.074 -3.605 1.00 49.12 90 ARG A CA 1
ATOM 711 C C . ARG A 1 90 ? -6.350 22.840 -4.644 1.00 49.12 90 ARG A C 1
ATOM 713 O O . ARG A 1 90 ? -5.531 23.712 -4.909 1.00 49.12 90 ARG A O 1
ATOM 720 N N . ARG A 1 91 ? -6.359 21.660 -5.281 1.00 48.06 91 ARG A N 1
ATOM 721 C CA . ARG A 1 91 ? -5.840 21.539 -6.650 1.00 48.06 91 ARG A CA 1
ATOM 722 C C . ARG A 1 91 ? -6.490 22.691 -7.416 1.00 48.06 91 ARG A C 1
ATOM 724 O O . ARG A 1 91 ? -7.722 22.731 -7.432 1.00 48.06 91 ARG A O 1
ATOM 731 N N . PRO A 1 92 ? -5.724 23.639 -7.977 1.00 48.38 92 PRO A N 1
ATOM 732 C CA . PRO A 1 92 ? -6.326 24.704 -8.755 1.00 48.38 92 PRO A CA 1
ATOM 733 C C . PRO A 1 92 ? -7.179 24.053 -9.835 1.00 48.38 92 PRO A C 1
ATOM 735 O O . PRO A 1 92 ? -6.709 23.151 -10.537 1.00 48.38 92 PRO A O 1
ATOM 738 N N . ASP A 1 93 ? -8.445 24.454 -9.914 1.00 47.56 93 ASP A N 1
ATOM 739 C CA . ASP A 1 93 ? -9.285 24.093 -11.042 1.00 47.56 93 ASP A CA 1
ATOM 740 C C . ASP A 1 93 ? -8.571 24.594 -12.299 1.00 47.56 93 ASP A C 1
ATOM 742 O O . ASP A 1 93 ? -8.357 25.795 -12.480 1.00 47.56 93 ASP A O 1
ATOM 746 N N . TRP A 1 94 ? -8.143 23.661 -13.146 1.00 52.25 94 TRP A N 1
ATOM 747 C CA . TRP A 1 94 ? -7.389 23.972 -14.354 1.00 52.25 94 TRP A CA 1
ATOM 748 C C . TRP A 1 94 ? -8.190 24.868 -15.313 1.00 52.25 94 TRP A C 1
ATOM 750 O O . TRP A 1 94 ? -7.588 25.514 -16.167 1.00 52.25 94 TRP A O 1
ATOM 760 N N . ARG A 1 95 ? -9.521 24.966 -15.153 1.00 51.84 95 ARG A N 1
ATOM 761 C CA . ARG A 1 95 ? -10.383 25.884 -15.914 1.00 51.84 95 ARG A CA 1
ATOM 762 C C . ARG A 1 95 ? -10.260 27.354 -15.511 1.00 51.84 95 ARG A C 1
ATOM 764 O O . ARG A 1 95 ? -10.666 28.202 -16.296 1.00 51.84 95 ARG A O 1
ATOM 771 N N . ASN A 1 96 ? -9.700 27.676 -14.343 1.00 52.09 96 ASN A N 1
ATOM 772 C CA . ASN A 1 96 ? -9.719 29.040 -13.797 1.00 52.09 96 ASN A CA 1
ATOM 773 C C . ASN A 1 96 ? -8.333 29.692 -13.614 1.00 52.09 96 ASN A C 1
ATOM 775 O O . ASN A 1 96 ? -8.237 30.746 -12.998 1.00 52.09 96 ASN A O 1
ATOM 779 N N . LEU A 1 97 ? -7.260 29.150 -14.207 1.00 53.47 97 LEU A N 1
ATOM 780 C CA . LEU A 1 97 ? -5.929 29.785 -14.151 1.00 53.47 97 LEU A CA 1
ATOM 781 C C . LEU A 1 97 ? -5.814 31.112 -14.932 1.00 53.47 97 LEU A C 1
ATOM 783 O O . LEU A 1 97 ? -4.866 31.860 -14.716 1.00 53.47 97 LEU A O 1
ATOM 787 N N . ASN A 1 98 ? -6.760 31.416 -15.826 1.00 52.50 98 ASN A N 1
ATOM 788 C CA . ASN A 1 98 ? -6.701 32.604 -16.690 1.00 52.50 98 ASN A CA 1
ATOM 789 C C . ASN A 1 98 ? -7.366 33.861 -16.096 1.00 52.50 98 ASN A C 1
ATOM 791 O O . ASN A 1 98 ? -7.355 34.895 -16.758 1.00 52.50 98 ASN A O 1
ATOM 795 N N . LYS A 1 99 ? -7.972 33.798 -14.900 1.00 45.91 99 LYS A N 1
ATOM 796 C CA . LYS A 1 99 ? -8.768 34.920 -14.360 1.00 45.91 99 LYS A CA 1
ATOM 797 C C . LYS A 1 99 ? -8.011 35.866 -13.424 1.00 45.91 99 LYS A C 1
ATOM 799 O O . LYS A 1 99 ? -8.329 37.048 -13.413 1.00 45.91 99 LYS A O 1
ATOM 804 N N . ASP A 1 100 ? -6.980 35.386 -12.728 1.00 44.94 100 ASP A N 1
ATOM 805 C CA . ASP A 1 100 ? -6.351 36.154 -11.638 1.00 44.94 100 ASP A CA 1
ATOM 806 C C . ASP A 1 100 ? -4.933 36.665 -11.958 1.00 44.94 100 ASP A C 1
ATOM 808 O O . ASP A 1 100 ? -4.221 37.123 -11.071 1.00 44.94 100 ASP A O 1
ATOM 812 N N . GLY A 1 101 ? -4.482 36.581 -13.217 1.00 48.12 101 GLY A N 1
ATOM 813 C CA . GLY A 1 101 ? -3.197 37.159 -13.651 1.00 48.12 101 GLY A CA 1
ATOM 814 C C . GLY A 1 101 ? -1.940 36.563 -12.992 1.00 48.12 101 GLY A C 1
ATOM 815 O O . GLY A 1 101 ? -0.843 37.083 -13.180 1.00 48.12 101 GLY A O 1
ATOM 816 N N . ALA A 1 102 ? -2.065 35.473 -12.231 1.00 45.78 102 ALA A N 1
ATOM 817 C CA . ALA A 1 102 ? -0.948 34.836 -11.546 1.00 45.78 102 ALA A CA 1
ATOM 818 C C . ALA A 1 102 ? -0.131 33.965 -12.519 1.00 45.78 102 ALA A C 1
ATOM 820 O O . ALA A 1 102 ? -0.492 32.827 -12.833 1.00 45.78 102 ALA A O 1
ATOM 821 N N . GLN A 1 103 ? 0.994 34.498 -13.000 1.00 46.19 103 GLN A N 1
ATOM 822 C CA . GLN A 1 103 ? 1.964 33.751 -13.802 1.00 46.19 103 GLN A CA 1
ATOM 823 C C . GLN A 1 103 ? 2.514 32.554 -12.997 1.00 46.19 103 GLN A C 1
ATOM 825 O O . GLN A 1 103 ? 3.036 32.710 -11.894 1.00 46.19 103 GLN A O 1
ATOM 830 N N . ARG A 1 104 ? 2.424 31.339 -13.551 1.00 42.69 104 ARG A N 1
ATOM 831 C CA . ARG A 1 104 ? 2.986 30.121 -12.935 1.00 42.69 104 ARG A CA 1
ATOM 832 C C . ARG A 1 104 ? 4.523 30.199 -12.893 1.00 42.69 104 ARG A C 1
ATOM 834 O O . ARG A 1 104 ? 5.110 30.571 -13.910 1.00 42.69 104 ARG A O 1
ATOM 841 N N . PRO A 1 105 ? 5.201 29.758 -11.815 1.00 41.94 105 PRO A N 1
ATOM 842 C CA . PRO A 1 105 ? 6.651 29.605 -11.840 1.00 41.94 105 PRO A CA 1
ATOM 843 C C . PRO A 1 105 ? 7.048 28.459 -12.784 1.00 41.94 105 PRO A C 1
ATOM 845 O O . PRO A 1 105 ? 6.464 27.371 -12.752 1.00 41.94 105 PRO A O 1
ATOM 848 N N . ALA A 1 106 ? 8.024 28.727 -13.654 1.00 41.25 106 ALA A N 1
ATOM 849 C CA . ALA A 1 106 ? 8.468 27.807 -14.694 1.00 41.25 106 ALA A CA 1
ATOM 850 C C . ALA A 1 106 ? 9.035 26.507 -14.098 1.00 41.25 106 ALA A C 1
ATOM 852 O O . ALA A 1 106 ? 9.927 26.515 -13.251 1.00 41.25 106 ALA A O 1
ATOM 853 N N . ARG A 1 107 ? 8.516 25.370 -14.568 1.00 41.91 107 ARG A N 1
ATOM 854 C CA . ARG A 1 107 ? 9.037 24.034 -14.268 1.00 41.91 107 ARG A CA 1
ATOM 855 C C . ARG A 1 107 ? 10.101 23.707 -15.318 1.00 41.91 107 ARG A C 1
ATOM 857 O O . ARG A 1 107 ? 9.794 23.689 -16.506 1.00 41.91 107 ARG A O 1
ATOM 864 N N . ASN A 1 108 ? 11.335 23.458 -14.887 1.00 44.22 108 ASN A N 1
ATOM 865 C CA . ASN A 1 108 ? 12.412 23.013 -15.771 1.00 44.22 108 ASN A CA 1
ATOM 866 C C . ASN A 1 108 ? 12.071 21.640 -16.373 1.00 44.22 108 ASN A C 1
ATOM 868 O O . ASN A 1 108 ? 11.879 20.683 -15.624 1.00 44.22 108 ASN A O 1
ATOM 872 N N . GLY A 1 109 ? 12.037 21.544 -17.707 1.00 36.56 109 GLY A N 1
ATOM 873 C CA . GLY A 1 109 ? 12.076 20.264 -18.424 1.00 36.56 109 GLY A CA 1
ATOM 874 C C . GLY A 1 109 ? 11.127 20.132 -19.618 1.00 36.56 109 GLY A C 1
ATOM 875 O O . GLY A 1 109 ? 10.049 19.574 -19.480 1.00 36.56 109 GLY A O 1
ATOM 876 N N . ALA A 1 110 ? 11.626 20.565 -20.779 1.00 38.62 110 ALA A N 1
ATOM 877 C CA . ALA A 1 110 ? 11.362 20.060 -22.132 1.00 38.62 110 ALA A CA 1
ATOM 878 C C . ALA A 1 110 ? 9.959 20.196 -22.781 1.00 38.62 110 ALA A C 1
ATOM 880 O O . ALA A 1 110 ? 9.041 19.422 -22.535 1.00 38.62 110 ALA A O 1
ATOM 881 N N . ALA A 1 111 ? 9.961 21.087 -23.785 1.00 38.31 111 ALA A N 1
ATOM 882 C CA . ALA A 1 111 ? 9.376 20.973 -25.130 1.00 38.31 111 ALA A CA 1
ATOM 883 C C . ALA A 1 111 ? 8.108 21.794 -25.440 1.00 38.31 111 ALA A C 1
ATOM 885 O O . ALA A 1 111 ? 6.990 21.406 -25.119 1.00 38.31 111 ALA A O 1
ATOM 886 N N . GLY A 1 112 ? 8.324 22.875 -26.206 1.00 39.19 112 GLY A N 1
ATOM 887 C CA . GLY A 1 112 ? 7.361 23.410 -27.176 1.00 39.19 112 GLY A CA 1
ATOM 888 C C . GLY A 1 112 ? 6.955 24.875 -26.980 1.00 39.19 112 GLY A C 1
ATOM 889 O O . GLY A 1 112 ? 5.969 25.143 -26.308 1.00 39.19 112 GLY A O 1
ATOM 890 N N . GLY A 1 113 ? 7.660 25.807 -27.636 1.00 34.31 113 GLY A N 1
ATOM 891 C CA . GLY A 1 113 ? 7.197 27.190 -27.853 1.00 34.31 113 GLY A CA 1
ATOM 892 C C . GLY A 1 113 ? 8.215 28.253 -27.442 1.00 34.31 113 GLY A C 1
ATOM 893 O O . GLY A 1 113 ? 8.374 28.537 -26.261 1.00 34.31 113 GLY A O 1
ATOM 894 N N . GLY A 1 114 ? 8.931 28.812 -28.420 1.00 43.78 114 GLY A N 1
ATOM 895 C CA . GLY A 1 114 ? 10.050 29.731 -28.219 1.00 43.78 114 GLY A CA 1
ATOM 896 C C . GLY A 1 114 ? 9.665 31.101 -27.657 1.00 43.78 114 GLY A C 1
ATOM 897 O O . GLY A 1 114 ? 8.753 31.759 -28.148 1.00 43.78 114 GLY A O 1
ATOM 898 N N . PHE A 1 115 ? 10.448 31.549 -26.679 1.00 39.78 115 PHE A N 1
ATOM 899 C CA . PHE A 1 115 ? 10.624 32.958 -26.346 1.00 39.78 115 PHE A CA 1
ATOM 900 C C . PHE A 1 115 ? 12.106 33.271 -26.567 1.00 39.78 115 PHE A C 1
ATOM 902 O O . PHE A 1 115 ? 12.946 32.991 -25.713 1.00 39.78 115 PHE A O 1
ATOM 909 N N . THR A 1 116 ? 12.463 33.737 -27.762 1.00 47.59 116 THR A N 1
ATOM 910 C CA . THR A 1 116 ? 13.842 34.133 -28.068 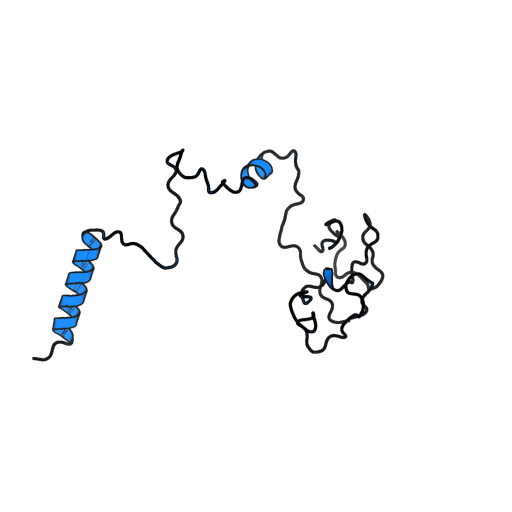1.00 47.59 116 THR A CA 1
ATOM 911 C C . THR A 1 116 ? 14.085 35.516 -27.480 1.00 47.59 116 THR A C 1
ATOM 913 O O . THR A 1 116 ? 13.572 36.510 -27.990 1.00 47.59 116 THR A O 1
ATOM 916 N N . SER A 1 117 ? 14.852 35.580 -26.390 1.00 48.59 117 SER A N 1
ATOM 917 C CA . SER A 1 117 ? 15.390 36.849 -25.896 1.00 48.59 117 SER A CA 1
ATOM 918 C C . SER A 1 117 ? 16.442 37.370 -26.893 1.00 48.59 117 SER A C 1
ATOM 920 O O . SER A 1 117 ? 17.238 36.552 -27.375 1.00 48.59 117 SER A O 1
ATOM 922 N N . PRO A 1 118 ? 16.509 38.680 -27.197 1.00 52.56 118 PRO A N 1
ATOM 923 C CA . PRO A 1 118 ? 17.485 39.247 -28.138 1.00 52.56 118 PRO A CA 1
ATOM 924 C C . PRO A 1 118 ? 18.937 38.840 -27.831 1.00 52.56 118 PRO A C 1
ATOM 926 O O . PRO A 1 118 ? 19.691 38.479 -28.731 1.00 52.56 118 PRO A O 1
ATOM 929 N N . ASP A 1 119 ? 19.296 38.773 -26.546 1.00 57.06 119 ASP A N 1
ATOM 930 C CA . ASP A 1 119 ? 20.628 38.359 -26.083 1.00 57.06 119 ASP A CA 1
ATOM 931 C C . ASP A 1 119 ? 20.938 36.879 -26.343 1.00 57.06 119 ASP A C 1
ATOM 933 O O . ASP A 1 119 ? 22.088 36.492 -26.569 1.00 57.06 119 ASP A O 1
ATO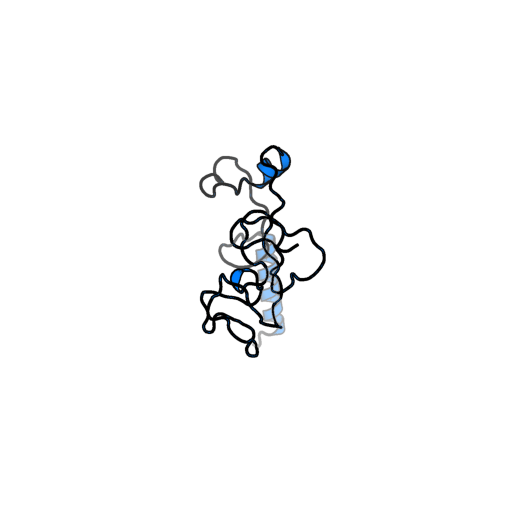M 937 N N . THR A 1 120 ? 19.915 36.021 -26.316 1.00 60.62 120 THR A N 1
ATOM 938 C CA . THR A 1 120 ? 20.082 34.588 -26.602 1.00 60.62 120 THR A CA 1
ATOM 939 C C . THR A 1 120 ? 20.269 34.320 -28.090 1.00 60.62 120 THR A C 1
ATOM 941 O O . THR A 1 120 ? 21.034 33.424 -28.447 1.00 60.62 120 THR A O 1
ATOM 944 N N . ASP A 1 121 ? 19.648 35.133 -28.946 1.00 61.88 121 ASP A N 1
ATOM 945 C CA . ASP A 1 121 ? 19.787 35.041 -30.400 1.00 61.88 121 ASP A CA 1
ATOM 946 C C . ASP A 1 121 ? 21.170 35.531 -30.858 1.00 61.88 121 ASP A C 1
ATOM 948 O O . ASP A 1 121 ? 21.863 34.853 -31.620 1.00 61.88 121 ASP A O 1
ATOM 952 N N . GLU A 1 122 ? 21.660 36.634 -30.279 1.00 69.19 122 GLU A N 1
ATOM 953 C CA . GLU A 1 122 ? 23.008 37.135 -30.561 1.00 69.19 122 GLU A CA 1
ATOM 954 C C . GLU A 1 122 ? 24.097 36.146 -30.117 1.00 69.19 122 GLU A C 1
ATOM 956 O O . GLU A 1 122 ? 25.067 35.898 -30.845 1.00 69.19 122 GLU A O 1
ATOM 961 N N . ARG A 1 123 ? 23.931 35.531 -28.941 1.00 71.44 123 ARG A N 1
ATOM 962 C CA . ARG A 1 123 ? 24.869 34.527 -28.423 1.00 71.44 123 ARG A CA 1
ATOM 963 C C . ARG A 1 123 ? 24.851 33.250 -29.265 1.00 71.44 123 ARG A C 1
ATOM 965 O O . ARG A 1 123 ? 25.913 32.682 -29.518 1.00 71.44 123 ARG A O 1
ATOM 972 N N . ALA A 1 124 ? 23.680 32.836 -29.751 1.00 73.38 124 ALA A N 1
ATOM 973 C CA . ALA A 1 124 ? 23.539 31.710 -30.670 1.00 73.38 124 ALA A CA 1
ATOM 974 C C . ALA A 1 124 ? 24.180 31.994 -32.038 1.00 73.38 124 ALA A C 1
ATOM 976 O O . ALA A 1 124 ? 24.859 31.125 -32.588 1.00 73.38 124 ALA A O 1
ATOM 977 N N . ARG A 1 125 ? 24.042 33.216 -32.568 1.00 79.31 125 ARG A N 1
ATOM 978 C CA . ARG A 1 125 ? 24.688 33.634 -33.820 1.00 79.31 125 ARG A CA 1
ATOM 979 C C . ARG A 1 125 ? 26.211 33.628 -33.699 1.00 79.31 125 ARG A C 1
ATOM 981 O O . ARG A 1 125 ? 26.873 33.002 -34.522 1.00 79.31 125 ARG A O 1
ATOM 988 N N . LYS A 1 126 ? 26.759 34.230 -32.638 1.00 84.38 126 LYS A N 1
ATOM 989 C CA . LYS A 1 126 ? 28.210 34.229 -32.370 1.00 84.38 126 LYS A CA 1
ATOM 990 C C . LYS A 1 126 ? 28.760 32.815 -32.187 1.00 84.38 126 LYS A C 1
ATOM 992 O O . LYS A 1 126 ? 29.830 32.511 -32.702 1.00 84.38 126 LYS A O 1
ATOM 997 N N . ALA A 1 127 ? 28.020 31.934 -31.511 1.00 81.19 127 ALA A N 1
ATOM 998 C CA . ALA A 1 127 ? 28.424 30.540 -31.344 1.00 81.19 127 ALA A CA 1
ATOM 999 C C . ALA A 1 127 ? 28.496 29.789 -32.685 1.00 81.19 127 ALA A C 1
ATOM 1001 O O . ALA A 1 127 ? 29.445 29.045 -32.918 1.00 81.19 127 ALA A O 1
ATOM 1002 N N . ARG A 1 128 ? 27.534 30.012 -33.590 1.00 80.25 128 ARG A N 1
ATOM 1003 C CA . ARG A 1 128 ? 27.538 29.407 -34.935 1.00 80.25 128 ARG A CA 1
ATOM 1004 C C . ARG A 1 128 ? 28.691 29.931 -35.787 1.00 80.25 128 ARG A C 1
ATOM 1006 O O . ARG A 1 128 ? 29.388 29.140 -36.405 1.00 80.25 128 ARG A O 1
ATOM 1013 N N . GLU A 1 129 ? 28.935 31.235 -35.753 1.00 85.19 129 GLU A N 1
ATOM 1014 C CA . GLU A 1 129 ? 30.040 31.878 -36.472 1.00 85.19 129 GLU A CA 1
ATOM 1015 C C . GLU A 1 129 ? 31.416 31.413 -35.960 1.00 85.19 129 GLU A C 1
ATOM 1017 O O . GLU A 1 129 ? 32.356 31.221 -36.728 1.00 85.19 129 GLU A O 1
ATOM 1022 N N . GLN A 1 130 ? 31.532 31.172 -34.653 1.00 83.88 130 GLN A N 1
ATOM 1023 C CA . GLN A 1 130 ? 32.736 30.617 -34.042 1.00 83.88 130 GLN A CA 1
ATOM 1024 C C . GLN A 1 130 ? 32.969 29.155 -34.451 1.00 83.88 130 GLN A C 1
ATOM 1026 O O . GLN A 1 130 ? 34.109 28.772 -34.699 1.00 83.88 130 GLN A O 1
ATOM 1031 N N . LEU A 1 131 ? 31.912 28.345 -34.553 1.00 80.81 131 LEU A N 1
ATOM 1032 C CA . LEU A 1 131 ? 32.016 26.968 -35.046 1.00 80.81 131 LEU A CA 1
ATOM 1033 C C . LEU A 1 131 ? 32.404 26.923 -36.528 1.00 80.81 131 LEU A C 1
ATOM 1035 O O . LEU A 1 131 ? 33.233 26.099 -36.905 1.00 80.81 131 LEU A O 1
ATOM 1039 N N . ASP A 1 132 ? 31.879 27.838 -37.341 1.00 81.88 132 ASP A N 1
ATOM 1040 C CA . ASP A 1 132 ? 32.212 27.934 -38.764 1.00 81.88 132 ASP A CA 1
ATOM 1041 C C . ASP A 1 132 ? 33.681 28.341 -38.980 1.00 81.88 132 ASP A C 1
ATOM 1043 O O . ASP A 1 132 ? 34.380 27.750 -39.794 1.00 81.88 132 ASP A O 1
ATOM 1047 N N . LYS A 1 133 ? 34.222 29.243 -38.150 1.00 81.00 133 LYS A N 1
ATOM 1048 C CA . LYS A 1 133 ? 35.663 29.575 -38.144 1.00 81.00 133 LYS A CA 1
ATOM 1049 C C . LYS A 1 133 ? 36.567 28.406 -37.746 1.00 81.00 133 LYS A C 1
ATOM 1051 O O . LYS A 1 133 ? 37.717 28.357 -38.175 1.00 81.00 133 LYS A O 1
ATOM 1056 N N . LEU A 1 134 ? 36.085 27.502 -36.893 1.00 81.31 134 LEU A N 1
ATOM 1057 C CA . LEU A 1 134 ? 36.866 26.366 -36.395 1.00 81.31 134 LEU A CA 1
ATOM 1058 C C . LEU A 1 134 ? 36.798 25.148 -37.324 1.00 81.31 134 LEU A C 1
ATOM 1060 O O . LEU A 1 134 ? 37.775 24.407 -37.429 1.00 81.31 134 LEU A O 1
ATOM 1064 N N . PHE A 1 135 ? 35.658 24.934 -37.986 1.00 80.94 135 PHE A N 1
ATOM 1065 C CA . PHE A 1 135 ? 35.372 23.700 -38.725 1.00 80.94 135 PHE A CA 1
ATOM 1066 C C . PHE A 1 135 ? 34.979 23.911 -40.196 1.00 80.94 135 PHE A C 1
ATOM 1068 O O . PHE A 1 135 ? 34.863 22.934 -40.938 1.00 80.94 135 PHE A O 1
ATOM 1075 N N . GLY A 1 136 ? 34.821 25.151 -40.654 1.00 68.44 136 GLY A N 1
ATOM 1076 C CA . GLY A 1 136 ? 34.527 25.492 -42.043 1.00 68.44 136 GLY A CA 1
ATOM 1077 C C . GLY A 1 136 ? 35.775 25.421 -42.921 1.00 68.44 136 GLY A C 1
ATOM 1078 O O . GLY A 1 136 ? 36.508 26.393 -43.068 1.00 68.44 136 GLY A O 1
ATOM 1079 N N . LYS A 1 137 ? 36.032 24.261 -43.534 1.00 65.00 137 LYS A N 1
ATOM 1080 C CA . LYS A 1 137 ? 37.003 24.129 -44.633 1.00 65.00 137 LYS A CA 1
ATOM 1081 C C . LYS A 1 137 ? 36.316 24.345 -45.984 1.00 65.00 137 LYS A C 1
ATOM 1083 O O . LYS A 1 137 ? 35.801 23.387 -46.561 1.00 65.00 137 LYS A O 1
ATOM 1088 N N . LYS A 1 138 ? 36.394 25.569 -46.504 1.00 55.03 138 LYS A N 1
ATOM 1089 C CA . LYS A 1 138 ? 37.213 25.941 -47.676 1.00 55.03 138 LYS A CA 1
ATOM 1090 C C . LYS A 1 138 ? 37.118 27.438 -47.932 1.00 55.03 138 LYS A C 1
ATOM 1092 O O . LYS A 1 138 ? 35.984 27.920 -48.116 1.00 55.03 138 LYS A O 1
#

Foldseek 3Di:
DFADLPPRHDDPDPDQDDLCDADPPPRWTCQFQSQFPQADPPDVVRGNDPPWDDDPDRRHRDPTPPGDGDPPPDPPPQPPPDPVSVVVPCPDPPVPPPPPPDDDDDDDDDDDDDDDDPVNVVVVVVVVVVVCVVPVDD

Secondary structure (DSSP, 8-state):
-EE-TTT-PEE-SSSPPPTT-B-TTT--BSSSGGGBTTB-TTSSSSBS-TTS---S-SSS----TT--B-B---PPP--TT-HHHHHHH----GGGTTSS--PPPPPP---S-----HHHHHHHHHHHHHHHHHH---

pLDDT: mean 73.3, std 19.07, range [34.31, 94.5]

Radius of gyration: 26.86 Å; chains: 1; bounding box: 50×57×63 Å